Protein AF-A0A2M7Z466-F1 (afdb_monomer_lite)

Sequence (113 aa):
MFYRCSKCKKIWQYPIERCPDCFSDLERIKSEKIKVIGISKVTIPTIFHQKIPYFVLVLEDENGNKWTQKSIKEYKIGDLFKVEPCTDKNAVAIWRIKYDILEAIEKVIELLG

InterPro domains:
  IPR012340 Nucleic acid-binding, OB-fold [SSF50249] (2-78)

Secondary structure (DSSP, 8-state):
-EEEETTT--EESS--SB-TTT--BEEEE----EEEEEEEEE-S-BTTB-S-SEEEEEEEETT--EEEEEESS---TTPEE--PPP--TT-------SS-HHHHHHHHHHHH-

Foldseek 3Di:
DKWAFPPPRDIDPAPDQADPVPRGGIDDDDFDWKFFADKDFDADADPVGRDDGKMWTWIATPVRDTDIDIGRDDDDGGDIDDQDADPDPPDADDFDDDHDPVVRVVVRVRNND

Organism: NCBI:txid1974696

Radius of gyration: 16.34 Å; chains: 1; bounding box: 43×29×41 Å

Structure (mmCIF, N/CA/C/O backbone):
data_AF-A0A2M7Z466-F1
#
_entry.id   AF-A0A2M7Z466-F1
#
loop_
_atom_site.group_PDB
_atom_site.id
_atom_site.type_symbol
_atom_site.label_atom_id
_atom_site.label_alt_id
_atom_site.label_comp_id
_atom_site.label_asym_id
_atom_site.label_entity_id
_atom_site.label_seq_id
_atom_site.pdbx_PDB_ins_code
_atom_site.Cartn_x
_atom_site.Cartn_y
_atom_site.Cartn_z
_atom_site.occupancy
_atom_site.B_iso_or_equiv
_atom_site.auth_seq_id
_atom_site.auth_comp_id
_atom_site.auth_asym_id
_atom_site.auth_atom_id
_atom_site.pdbx_PDB_model_num
ATOM 1 N N . MET A 1 1 ? 0.354 5.621 4.765 1.00 85.50 1 MET A N 1
ATOM 2 C CA . MET A 1 1 ? -0.137 5.443 6.152 1.00 85.50 1 MET A CA 1
ATOM 3 C C . MET A 1 1 ? -1.659 5.591 6.193 1.00 85.50 1 MET A C 1
ATOM 5 O O . MET A 1 1 ? -2.181 6.319 5.356 1.00 85.50 1 MET A O 1
ATOM 9 N N . PHE A 1 2 ? -2.367 4.942 7.124 1.00 90.88 2 PHE A N 1
ATOM 10 C CA . PHE A 1 2 ? -3.809 5.146 7.354 1.00 90.88 2 PHE A CA 1
ATOM 11 C C . PHE A 1 2 ? -4.077 5.550 8.808 1.00 90.88 2 PHE A C 1
ATOM 13 O O . PHE A 1 2 ? -3.292 5.236 9.702 1.00 90.88 2 PHE A O 1
ATOM 20 N N . TYR A 1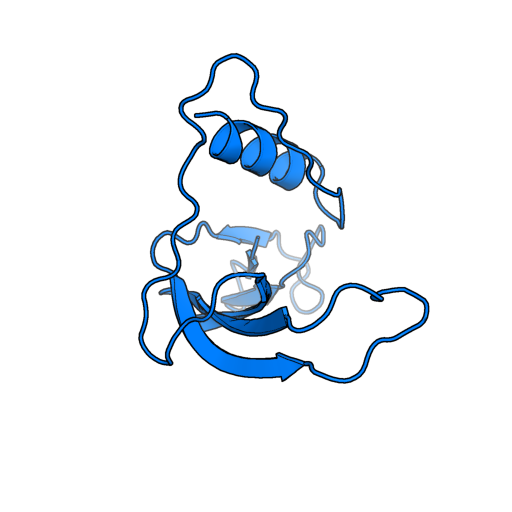 3 ? -5.188 6.247 9.041 1.00 91.62 3 TYR A N 1
ATOM 21 C CA . TYR A 1 3 ? -5.553 6.815 10.337 1.00 91.62 3 TYR A CA 1
ATOM 22 C C . TYR A 1 3 ? -7.009 6.492 10.665 1.00 91.62 3 TYR A C 1
ATOM 24 O O . TYR A 1 3 ? -7.892 6.711 9.836 1.00 91.62 3 TYR A O 1
ATOM 32 N N . ARG A 1 4 ? -7.285 5.988 11.869 1.00 92.62 4 ARG A N 1
ATOM 33 C CA . ARG A 1 4 ? -8.629 5.600 12.309 1.00 92.62 4 ARG A CA 1
ATOM 34 C C . ARG A 1 4 ? -9.172 6.565 13.341 1.00 92.62 4 ARG A C 1
ATOM 36 O O . ARG A 1 4 ? -8.503 6.890 14.314 1.00 92.62 4 ARG A O 1
ATOM 43 N N . CYS A 1 5 ? -10.428 6.954 13.177 1.00 93.69 5 CYS A N 1
ATOM 44 C CA . CYS A 1 5 ? -11.145 7.677 14.216 1.00 93.69 5 CYS A CA 1
ATOM 45 C C . CYS A 1 5 ? -11.516 6.735 15.367 1.00 93.69 5 CYS A C 1
ATOM 47 O O . CYS A 1 5 ? -12.183 5.719 15.152 1.00 93.69 5 CYS A O 1
ATOM 49 N N . SER A 1 6 ? -11.150 7.093 16.598 1.00 91.12 6 SER A N 1
ATOM 50 C CA . SER A 1 6 ? -11.477 6.310 17.795 1.00 91.12 6 SER A CA 1
ATOM 51 C C . SER A 1 6 ? -12.991 6.193 18.028 1.00 91.12 6 SER A C 1
ATOM 53 O O . SER A 1 6 ? -13.458 5.133 18.459 1.00 91.12 6 SER A O 1
ATOM 55 N N . LYS A 1 7 ? -13.763 7.228 17.655 1.00 93.81 7 LYS A N 1
ATOM 56 C CA . LYS A 1 7 ? -15.209 7.353 17.902 1.00 93.81 7 LYS A CA 1
ATOM 57 C C . LYS A 1 7 ? -16.091 6.729 16.811 1.00 93.81 7 LYS A C 1
ATOM 59 O O . LYS A 1 7 ? -16.891 5.853 17.111 1.00 93.81 7 LYS A O 1
ATOM 64 N N . CYS A 1 8 ? -15.947 7.145 15.548 1.00 93.88 8 CYS A N 1
ATOM 65 C CA . CYS A 1 8 ? -16.782 6.649 14.437 1.00 93.88 8 CYS A CA 1
ATOM 66 C C . CYS A 1 8 ? -16.139 5.529 13.610 1.00 93.88 8 CYS A C 1
ATOM 68 O O . CYS A 1 8 ? -16.751 5.049 12.659 1.00 93.88 8 CYS A O 1
ATOM 70 N N . LYS A 1 9 ? -14.899 5.135 13.929 1.00 91.94 9 LYS A N 1
ATOM 71 C CA . LYS A 1 9 ? -14.134 4.072 13.252 1.00 91.94 9 LYS A CA 1
ATOM 72 C C . LYS A 1 9 ? -13.866 4.282 11.756 1.00 91.94 9 LYS A C 1
ATOM 74 O O . LYS A 1 9 ? -13.260 3.396 11.152 1.00 91.94 9 LYS A O 1
ATOM 79 N N . LYS A 1 10 ? -14.236 5.437 11.183 1.00 92.44 10 LYS A N 1
ATOM 80 C CA . LYS A 1 10 ? -13.870 5.842 9.817 1.00 92.44 10 LYS A CA 1
ATOM 81 C C . LYS A 1 10 ? -12.352 5.925 9.661 1.00 92.44 10 LYS A C 1
ATOM 83 O O . LYS A 1 10 ? -11.643 6.229 10.625 1.00 92.44 10 LYS A O 1
ATOM 88 N N . ILE A 1 11 ? -11.888 5.668 8.441 1.00 92.81 11 ILE A N 1
ATOM 89 C CA . ILE A 1 11 ? -10.472 5.603 8.090 1.00 92.81 11 ILE A CA 1
ATOM 90 C C . ILE A 1 11 ? -10.128 6.726 7.114 1.00 92.81 11 ILE A C 1
ATOM 92 O O . ILE A 1 11 ? -10.877 7.006 6.181 1.00 92.81 11 ILE A O 1
ATOM 96 N N . TRP A 1 12 ? -8.972 7.338 7.331 1.00 91.94 12 TRP A N 1
ATOM 97 C CA . TRP A 1 12 ? -8.419 8.418 6.530 1.00 91.94 12 TRP A CA 1
ATOM 98 C C . TRP A 1 12 ? -7.044 8.012 6.012 1.00 91.94 12 TRP A C 1
ATOM 100 O O . TRP A 1 12 ? -6.250 7.417 6.734 1.00 91.94 12 TRP A O 1
ATOM 110 N N . GLN A 1 13 ? -6.751 8.329 4.754 1.00 87.88 13 GLN A N 1
ATOM 111 C CA . GLN A 1 13 ? -5.457 8.023 4.127 1.00 87.88 13 GLN A CA 1
ATOM 112 C C . GLN A 1 13 ? -4.393 9.103 4.392 1.00 87.88 13 GLN A C 1
ATOM 114 O O . GLN A 1 13 ? -3.215 8.919 4.098 1.00 87.88 13 GLN A O 1
ATOM 119 N N . TYR A 1 14 ? -4.805 10.244 4.941 1.00 85.44 14 TYR A N 1
ATOM 120 C CA . TYR A 1 14 ? -3.954 11.410 5.144 1.00 85.44 14 TYR A CA 1
ATOM 121 C C . TYR A 1 14 ? -3.882 11.762 6.634 1.00 85.44 14 TYR A C 1
ATOM 123 O O . TYR A 1 14 ? -4.879 11.563 7.336 1.00 85.44 14 TYR A O 1
ATOM 131 N N . PRO A 1 15 ? -2.742 12.301 7.108 1.00 85.12 15 PRO A N 1
ATOM 132 C CA . PRO A 1 15 ? -2.568 12.785 8.475 1.00 85.12 15 PRO A CA 1
ATOM 133 C C . PRO A 1 15 ? -3.370 14.073 8.691 1.00 85.12 15 PRO A C 1
ATOM 135 O O . PRO A 1 15 ? -2.826 15.174 8.683 1.00 85.12 15 PRO A O 1
ATOM 138 N N . ILE A 1 16 ? -4.683 13.955 8.841 1.00 89.25 16 ILE A N 1
ATOM 139 C CA . ILE A 1 16 ? -5.510 15.072 9.297 1.00 89.25 16 ILE A CA 1
ATOM 140 C C . ILE A 1 16 ? -5.501 15.087 10.828 1.00 89.25 16 ILE A C 1
ATOM 142 O O . ILE A 1 16 ? -5.521 14.032 11.457 1.00 89.25 16 ILE A O 1
ATOM 146 N N . GLU A 1 17 ? -5.447 16.270 11.436 1.00 86.44 17 GLU A N 1
ATOM 147 C CA . GLU A 1 17 ? -5.292 16.390 12.895 1.00 86.44 17 GLU A CA 1
ATOM 148 C C . GLU A 1 17 ? -6.471 15.778 13.662 1.00 86.44 17 GLU A C 1
ATOM 150 O O . GLU A 1 17 ? -6.289 15.146 14.700 1.00 86.44 17 GLU A O 1
ATOM 155 N N . ARG A 1 18 ? -7.693 15.948 13.141 1.00 91.88 18 ARG A N 1
ATOM 156 C CA . ARG A 1 18 ? -8.934 15.484 13.769 1.00 91.88 18 ARG A CA 1
ATOM 157 C C . ARG A 1 18 ? -9.884 14.888 12.747 1.00 91.88 18 ARG A C 1
ATOM 159 O O . ARG A 1 18 ? -9.898 15.283 11.583 1.00 91.88 18 ARG A O 1
ATOM 166 N N . CYS A 1 19 ? -10.729 13.966 13.202 1.00 92.94 19 CYS A N 1
ATOM 167 C CA . CYS A 1 19 ? -11.809 13.424 12.388 1.00 92.94 19 CYS A CA 1
ATOM 168 C C . CYS A 1 19 ? -12.792 14.545 11.989 1.00 92.94 19 CYS A C 1
ATOM 170 O O . CYS A 1 19 ? -13.393 15.135 12.885 1.00 92.94 19 CYS A O 1
ATOM 172 N N . PRO A 1 20 ? -13.045 14.789 10.691 1.00 93.75 20 PRO A N 1
ATOM 173 C CA . PRO A 1 20 ? -13.970 15.830 10.237 1.00 93.75 20 PRO A CA 1
ATOM 174 C C . PRO A 1 20 ? -15.407 15.659 10.743 1.00 93.75 20 PRO A C 1
ATOM 176 O O . PRO A 1 20 ? -16.120 16.640 10.910 1.00 93.75 20 PRO A O 1
ATOM 179 N N . ASP A 1 21 ? -15.832 14.421 11.013 1.00 93.81 21 ASP A N 1
ATOM 180 C CA . ASP A 1 21 ? -17.197 14.138 11.472 1.00 93.81 21 ASP A CA 1
ATOM 181 C C . ASP A 1 21 ? -17.352 14.192 12.996 1.00 93.81 21 ASP A C 1
ATOM 183 O O . ASP A 1 21 ? -18.426 14.485 13.510 1.00 93.81 21 ASP A O 1
ATOM 187 N N . CYS A 1 22 ? -16.310 13.815 13.740 1.00 93.69 22 CYS A N 1
ATOM 188 C CA . CYS A 1 22 ? -16.387 13.613 15.192 1.00 93.69 22 CYS A CA 1
ATOM 189 C C . CYS A 1 22 ? -15.564 14.615 15.996 1.00 93.69 22 CYS A C 1
ATOM 191 O O . CYS A 1 22 ? -15.715 14.657 17.216 1.00 93.69 22 CYS A O 1
ATOM 193 N N . PHE A 1 23 ? -14.663 15.349 15.337 1.00 93.62 23 PHE A N 1
ATOM 194 C CA . PHE A 1 23 ? -13.646 16.216 15.937 1.00 93.62 23 PHE A CA 1
ATOM 195 C C . PHE A 1 23 ? -12.767 15.537 17.001 1.00 93.62 23 PHE A C 1
ATOM 197 O O . PHE A 1 23 ? -12.090 16.212 17.771 1.00 93.62 23 PHE A O 1
ATOM 204 N N . SER A 1 24 ? -12.753 14.203 17.035 1.00 93.12 24 SER A N 1
ATOM 205 C CA . SER A 1 24 ? -11.875 13.408 17.888 1.00 93.12 24 SER A CA 1
ATOM 206 C C . SER A 1 24 ? -10.538 13.144 17.205 1.00 93.12 24 SER A C 1
ATOM 208 O O . SER A 1 24 ? -10.444 13.182 15.972 1.00 93.12 24 SER A O 1
ATOM 210 N N . ASP A 1 25 ? -9.541 12.803 18.012 1.00 92.31 25 ASP A N 1
ATOM 211 C CA . ASP A 1 25 ? -8.205 12.457 17.536 1.00 92.31 25 ASP A CA 1
ATOM 212 C C . ASP A 1 25 ? -8.214 11.197 16.655 1.00 92.31 25 ASP A C 1
ATOM 214 O O . ASP A 1 25 ? -9.112 10.343 16.736 1.00 92.31 25 ASP A O 1
ATOM 218 N N . LEU A 1 26 ? -7.212 11.113 15.777 1.00 92.31 26 LEU A N 1
ATOM 219 C CA . LEU A 1 26 ? -7.002 9.984 14.881 1.00 92.31 26 LEU A CA 1
ATOM 220 C C . LEU A 1 26 ? -5.800 9.144 15.312 1.00 92.31 26 LEU A C 1
ATOM 222 O O . LEU A 1 26 ? -4.713 9.655 15.571 1.00 92.31 26 LEU A O 1
ATOM 226 N N . GLU A 1 27 ? -5.986 7.830 15.308 1.00 91.50 27 GLU A N 1
ATOM 227 C CA . GLU A 1 27 ? -4.956 6.854 15.647 1.00 91.50 27 GLU A CA 1
ATOM 228 C C . GLU A 1 27 ? -4.287 6.319 14.380 1.00 91.50 27 GLU A C 1
ATOM 230 O O . GLU A 1 27 ? -4.960 5.975 13.406 1.00 91.50 27 GLU A O 1
ATOM 235 N N . ARG A 1 28 ? -2.956 6.220 14.387 1.00 89.75 28 ARG A N 1
ATOM 236 C CA . ARG A 1 28 ? -2.177 5.644 13.283 1.00 89.75 28 ARG A CA 1
ATOM 237 C C . ARG A 1 28 ? -2.397 4.135 13.197 1.00 89.75 28 ARG A C 1
ATOM 239 O O . ARG A 1 28 ? -2.254 3.434 14.193 1.00 89.75 28 ARG A O 1
ATOM 246 N N . ILE A 1 29 ? -2.663 3.636 11.993 1.00 89.88 29 ILE A N 1
ATOM 247 C CA . ILE A 1 29 ? -2.754 2.204 11.703 1.00 89.88 29 ILE A CA 1
ATOM 248 C C . ILE A 1 29 ? -1.513 1.790 10.917 1.00 89.88 29 ILE A C 1
ATOM 250 O O . ILE A 1 29 ? -1.236 2.349 9.853 1.00 89.88 29 ILE A O 1
ATOM 254 N N . LYS A 1 30 ? -0.783 0.799 11.436 1.00 84.25 30 LYS A N 1
ATOM 255 C CA . LYS A 1 30 ? 0.272 0.110 10.691 1.00 84.25 30 LYS A CA 1
ATOM 256 C C . LYS A 1 30 ? -0.325 -1.062 9.918 1.00 84.25 30 LYS A C 1
ATOM 258 O O . LYS A 1 30 ? -1.234 -1.725 10.409 1.00 84.25 30 LYS A O 1
ATOM 263 N N . SER A 1 31 ? 0.214 -1.281 8.727 1.00 85.62 31 SER A N 1
ATOM 264 C CA . SER A 1 31 ? -0.154 -2.377 7.833 1.00 85.62 31 SER A CA 1
ATOM 265 C C . SER A 1 31 ? 1.042 -3.314 7.700 1.00 85.62 31 SER A C 1
ATOM 267 O O . SER A 1 31 ? 2.145 -2.849 7.412 1.00 85.62 31 SER A O 1
ATOM 269 N N . GLU A 1 32 ? 0.833 -4.613 7.878 1.00 84.31 32 GLU A N 1
ATOM 270 C CA . GLU A 1 32 ? 1.893 -5.625 7.792 1.00 84.31 32 GLU A CA 1
ATOM 271 C C . GLU A 1 32 ? 1.790 -6.481 6.527 1.00 84.31 32 GLU A C 1
ATOM 273 O O . GLU A 1 32 ? 2.807 -6.887 5.959 1.00 84.31 32 GLU A O 1
ATOM 278 N N . LYS A 1 33 ? 0.570 -6.787 6.070 1.00 91.06 33 LYS A N 1
ATOM 279 C CA . LYS A 1 33 ? 0.327 -7.740 4.983 1.00 91.06 33 LYS A CA 1
ATOM 280 C C . LYS A 1 33 ? -0.407 -7.070 3.842 1.00 91.06 33 LYS A C 1
ATOM 282 O O . LYS A 1 33 ? -1.603 -6.818 3.903 1.00 91.06 33 LYS A O 1
ATOM 287 N N . ILE A 1 34 ? 0.315 -6.878 2.747 1.00 94.38 34 ILE A N 1
ATOM 288 C CA . ILE A 1 34 ? -0.185 -6.160 1.583 1.00 94.38 34 ILE A CA 1
ATOM 289 C C . ILE A 1 34 ? -0.402 -7.148 0.439 1.00 94.38 34 ILE A C 1
ATOM 291 O O . ILE A 1 34 ? 0.494 -7.921 0.096 1.00 94.38 34 ILE A O 1
ATOM 295 N N . LYS A 1 35 ? -1.589 -7.118 -0.162 1.00 96.75 35 LYS A N 1
ATOM 296 C CA . LYS A 1 35 ? -1.971 -7.938 -1.315 1.00 96.75 35 LYS A CA 1
ATOM 297 C C . LYS A 1 35 ? -2.229 -7.078 -2.537 1.00 96.75 35 LYS A C 1
ATOM 299 O O . LYS A 1 35 ? -2.756 -5.973 -2.437 1.00 96.75 35 LYS A O 1
ATOM 304 N N . VAL A 1 36 ? -1.907 -7.615 -3.706 1.00 97.12 36 VAL A N 1
ATOM 305 C CA . VAL A 1 36 ? -2.261 -7.005 -4.987 1.00 97.12 36 VAL A CA 1
ATOM 306 C C . VAL A 1 36 ? -3.685 -7.415 -5.362 1.00 97.12 36 VAL A C 1
ATOM 308 O O . VAL A 1 36 ? -3.955 -8.596 -5.570 1.00 97.12 36 VAL A O 1
ATOM 311 N N . ILE A 1 37 ? -4.594 -6.447 -5.473 1.00 97.31 37 ILE A N 1
ATOM 312 C CA . ILE A 1 37 ? -6.014 -6.680 -5.802 1.00 97.31 37 ILE A CA 1
ATOM 313 C C . ILE A 1 37 ? -6.410 -6.181 -7.195 1.00 97.31 37 ILE A C 1
ATOM 315 O O . ILE A 1 37 ? -7.485 -6.502 -7.689 1.00 97.31 37 ILE A O 1
ATOM 319 N N . GLY A 1 38 ? -5.544 -5.412 -7.853 1.00 96.69 38 GLY A N 1
ATOM 320 C CA . GLY A 1 38 ? -5.778 -4.916 -9.204 1.00 96.69 38 GLY A CA 1
ATOM 321 C C . GLY A 1 38 ? -4.480 -4.488 -9.869 1.00 96.69 38 GLY A C 1
ATOM 322 O O . GLY A 1 38 ? -3.542 -4.069 -9.192 1.00 96.69 38 GLY A O 1
ATOM 323 N N . ILE A 1 39 ? -4.409 -4.625 -11.192 1.00 97.06 39 ILE A N 1
ATOM 324 C CA . ILE A 1 39 ? -3.195 -4.350 -11.967 1.00 97.06 39 ILE A CA 1
ATOM 325 C C . ILE A 1 39 ? -3.583 -3.734 -13.302 1.00 97.06 39 ILE A C 1
ATOM 327 O O . ILE A 1 39 ? -4.483 -4.221 -13.982 1.00 97.06 39 ILE A O 1
ATOM 331 N N . SER A 1 40 ? -2.866 -2.686 -13.694 1.00 95.88 40 SER A N 1
ATOM 332 C CA . SER A 1 40 ? -2.940 -2.112 -15.032 1.00 95.88 40 SER A CA 1
ATOM 333 C C . SER A 1 40 ? -1.539 -1.926 -15.604 1.00 95.88 40 SER A C 1
ATOM 335 O O . SER A 1 40 ? -0.677 -1.317 -14.964 1.00 95.88 40 SER A O 1
ATOM 337 N N . LYS A 1 41 ? -1.302 -2.461 -16.806 1.00 96.19 41 LYS A N 1
ATOM 338 C CA . LYS A 1 41 ? -0.057 -2.269 -17.555 1.00 96.19 41 LYS A CA 1
ATOM 339 C C . LYS A 1 41 ? -0.175 -1.002 -18.392 1.00 96.19 41 LYS A C 1
ATOM 341 O O . LYS A 1 41 ? -0.988 -0.927 -19.308 1.00 96.19 41 LYS A O 1
ATOM 346 N N . VAL A 1 42 ? 0.672 -0.024 -18.103 1.00 95.19 42 VAL A N 1
ATOM 347 C CA . VAL A 1 42 ? 0.744 1.225 -18.856 1.00 95.19 42 VAL A CA 1
ATOM 348 C C . VAL A 1 42 ? 1.796 1.091 -19.948 1.00 95.19 42 VAL A C 1
ATOM 350 O O . VAL A 1 42 ? 2.975 0.865 -19.672 1.00 95.19 42 VAL A O 1
ATOM 353 N N . THR A 1 43 ? 1.352 1.233 -21.194 1.00 96.19 43 THR A N 1
ATOM 354 C CA . THR A 1 43 ? 2.180 1.122 -22.405 1.00 96.19 43 THR A CA 1
ATOM 355 C C . THR A 1 43 ? 2.285 2.428 -23.185 1.00 96.19 43 THR A C 1
ATOM 357 O O . THR A 1 43 ? 3.128 2.526 -24.068 1.00 96.19 43 THR A O 1
ATOM 360 N N . ILE A 1 44 ? 1.464 3.430 -22.863 1.00 94.94 44 ILE A N 1
ATOM 361 C CA . ILE A 1 44 ? 1.482 4.747 -23.506 1.00 94.94 44 ILE A CA 1
ATOM 362 C C . ILE A 1 44 ? 2.195 5.728 -22.563 1.00 94.94 44 ILE A C 1
ATOM 364 O O . ILE A 1 44 ? 1.782 5.858 -21.406 1.00 94.94 44 ILE A O 1
ATOM 368 N N . PRO A 1 45 ? 3.271 6.402 -23.007 1.00 93.88 45 PRO A N 1
ATOM 369 C CA . PRO A 1 45 ? 4.009 7.329 -22.163 1.00 93.88 45 PRO A CA 1
ATOM 370 C C . PRO A 1 45 ? 3.248 8.652 -22.000 1.00 93.88 45 PRO A C 1
ATOM 372 O O . PRO A 1 45 ? 2.443 9.043 -22.842 1.00 93.88 45 PRO A O 1
ATOM 375 N N . THR A 1 46 ? 3.545 9.379 -20.924 1.00 90.62 46 THR A N 1
ATOM 376 C CA . THR A 1 46 ? 3.081 10.766 -20.720 1.00 90.62 46 THR A CA 1
ATOM 377 C C . THR A 1 46 ? 4.279 11.686 -20.511 1.00 90.62 46 THR A C 1
ATOM 379 O O . THR A 1 46 ? 5.372 11.205 -20.207 1.00 90.62 46 THR A O 1
ATOM 382 N N . ILE A 1 47 ? 4.083 13.006 -20.615 1.00 93.31 47 ILE A N 1
ATOM 383 C CA . ILE A 1 47 ? 5.151 14.008 -20.416 1.00 93.31 47 ILE A CA 1
ATOM 384 C C . ILE A 1 47 ? 5.898 13.770 -19.092 1.00 93.31 47 ILE A C 1
ATOM 386 O O . ILE A 1 47 ? 7.125 13.786 -19.062 1.00 93.31 47 ILE A O 1
ATOM 390 N N . PHE A 1 48 ? 5.167 13.465 -18.017 1.00 87.50 48 PHE A N 1
ATOM 391 C CA . PHE A 1 48 ? 5.739 13.228 -16.687 1.00 87.50 48 PHE A CA 1
ATOM 392 C C . PHE A 1 48 ? 6.169 11.772 -16.435 1.00 87.50 48 PHE A C 1
ATOM 394 O O . PHE A 1 48 ? 6.815 11.487 -15.430 1.00 87.50 48 PHE A O 1
ATOM 401 N N . HIS A 1 49 ? 5.829 10.836 -17.328 1.00 87.06 49 HIS A N 1
ATOM 402 C CA . HIS A 1 49 ? 6.140 9.412 -17.178 1.00 87.06 49 HIS A CA 1
ATOM 403 C C . HIS A 1 49 ? 6.530 8.795 -18.524 1.00 87.06 49 HIS A C 1
ATOM 405 O O . HIS A 1 49 ? 5.743 8.086 -19.152 1.00 87.06 49 HIS A O 1
ATOM 411 N N . GLN A 1 50 ? 7.762 9.062 -18.955 1.00 90.25 50 GLN A N 1
ATOM 412 C CA . GLN A 1 50 ? 8.276 8.605 -20.251 1.00 90.25 50 GLN A CA 1
ATOM 413 C C . GLN A 1 50 ? 8.751 7.144 -20.245 1.00 90.25 50 GLN A C 1
ATOM 415 O O . GLN A 1 50 ? 8.688 6.471 -21.268 1.00 90.25 50 GLN A O 1
ATOM 420 N N . LYS A 1 51 ? 9.212 6.626 -19.096 1.00 91.19 51 LYS A N 1
ATOM 421 C CA . LYS A 1 51 ? 9.667 5.231 -18.977 1.00 91.19 51 LYS A CA 1
ATOM 422 C C . LYS A 1 51 ? 8.472 4.272 -18.974 1.00 91.19 51 LYS A C 1
ATOM 424 O O . LYS A 1 51 ? 7.690 4.280 -18.020 1.00 91.19 51 LYS A O 1
ATOM 429 N N . ILE A 1 52 ? 8.378 3.450 -20.017 1.00 91.50 52 ILE A N 1
ATOM 430 C CA . ILE A 1 52 ? 7.358 2.417 -20.249 1.00 91.50 52 ILE A CA 1
ATOM 431 C C . ILE A 1 52 ? 8.020 1.087 -20.671 1.00 91.50 52 ILE A C 1
ATOM 433 O O . ILE A 1 52 ? 9.130 1.117 -21.201 1.00 91.50 52 ILE A O 1
ATOM 437 N N . PRO A 1 53 ? 7.351 -0.067 -20.490 1.00 93.88 53 PRO A N 1
ATOM 438 C CA . PRO A 1 53 ? 6.101 -0.242 -19.754 1.00 93.88 53 PRO A CA 1
ATOM 439 C C . PRO A 1 53 ? 6.300 -0.115 -18.237 1.00 93.88 53 PRO A C 1
ATOM 441 O O . PRO A 1 53 ? 7.389 -0.338 -17.714 1.00 93.88 53 PRO A O 1
ATOM 444 N N . TYR A 1 54 ? 5.233 0.237 -17.524 1.00 94.00 54 TYR A N 1
ATOM 445 C CA . TYR A 1 54 ? 5.184 0.141 -16.064 1.00 94.00 54 TYR A CA 1
ATOM 446 C C . TYR A 1 54 ? 3.815 -0.345 -15.603 1.00 94.00 54 TYR A C 1
ATOM 448 O O . TYR A 1 54 ? 2.844 -0.307 -16.357 1.00 94.00 54 TYR A O 1
ATOM 456 N N . PHE A 1 55 ? 3.727 -0.772 -14.350 1.00 95.12 55 PHE A N 1
ATOM 457 C CA . PHE A 1 55 ? 2.504 -1.303 -13.767 1.00 95.12 55 PHE A CA 1
ATOM 458 C C . PHE A 1 55 ? 1.960 -0.345 -12.714 1.00 95.12 55 PHE A C 1
ATOM 460 O O . PHE A 1 55 ? 2.711 0.212 -11.909 1.00 95.12 55 PHE A O 1
ATOM 467 N N . VAL A 1 56 ? 0.648 -0.146 -12.722 1.00 95.19 56 VAL A N 1
ATOM 468 C CA . VAL A 1 56 ? -0.087 0.496 -11.632 1.00 95.19 56 VAL A CA 1
ATOM 469 C C . VAL A 1 56 ? -0.814 -0.603 -10.881 1.00 95.19 56 VAL A C 1
ATOM 471 O O . VAL A 1 56 ? -1.668 -1.286 -11.443 1.00 95.19 56 VAL A O 1
ATOM 474 N N . LEU A 1 57 ? -0.436 -0.786 -9.624 1.00 96.75 57 LEU A N 1
ATOM 475 C CA . LEU A 1 57 ? -1.006 -1.774 -8.724 1.00 96.75 57 LEU A CA 1
ATOM 476 C C . LEU A 1 57 ? -2.058 -1.100 -7.851 1.00 96.75 57 LEU A C 1
ATOM 478 O O . LEU A 1 57 ? -1.835 0.010 -7.367 1.00 96.75 57 LEU A O 1
ATOM 482 N N . VAL A 1 58 ? -3.166 -1.789 -7.613 1.00 96.94 58 VAL A N 1
ATOM 483 C CA . VAL A 1 58 ? -4.072 -1.513 -6.500 1.00 96.94 58 VAL A CA 1
ATOM 484 C C . VAL A 1 58 ? -3.718 -2.502 -5.401 1.00 96.94 58 VAL A C 1
ATOM 486 O O . VAL A 1 58 ? -3.760 -3.716 -5.615 1.00 96.94 58 VAL A O 1
ATOM 489 N N . LEU A 1 59 ? -3.328 -1.971 -4.251 1.00 95.69 59 LEU A N 1
ATOM 490 C CA . LEU A 1 59 ? -2.910 -2.727 -3.083 1.00 95.69 59 LEU A CA 1
ATOM 491 C C . LEU A 1 59 ? -3.999 -2.658 -2.014 1.00 95.69 59 LEU A C 1
ATOM 493 O O . LEU A 1 59 ? -4.665 -1.630 -1.889 1.00 95.69 59 LEU A O 1
ATOM 497 N N . GLU A 1 60 ? -4.167 -3.745 -1.268 1.00 95.94 60 GLU A N 1
ATOM 498 C CA . GLU A 1 60 ? -5.052 -3.843 -0.108 1.00 95.94 60 GLU A CA 1
ATOM 499 C C . GLU A 1 60 ? -4.282 -4.431 1.078 1.00 95.94 60 GLU A C 1
ATOM 501 O O . GLU A 1 60 ? -3.551 -5.411 0.909 1.00 95.94 60 GLU A O 1
ATOM 506 N N . ASP A 1 61 ? -4.420 -3.829 2.258 1.00 94.12 61 ASP A N 1
ATOM 507 C CA . ASP A 1 61 ? -3.861 -4.374 3.499 1.00 94.12 61 ASP A CA 1
ATOM 508 C C . ASP A 1 61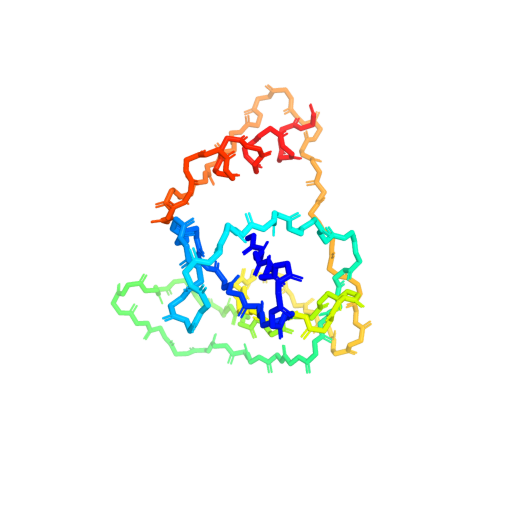 ? -4.850 -5.279 4.255 1.00 94.12 61 ASP A C 1
ATOM 510 O O . ASP A 1 61 ? -6.014 -5.432 3.883 1.00 94.12 61 ASP A O 1
ATOM 514 N N . GLU A 1 62 ? -4.403 -5.877 5.360 1.00 92.81 62 GLU A N 1
ATOM 515 C CA . GLU A 1 62 ? -5.235 -6.717 6.225 1.00 92.81 62 GLU A CA 1
ATOM 516 C C . GLU A 1 62 ? -6.421 -5.990 6.881 1.00 92.81 62 GLU A C 1
ATOM 518 O O . GLU A 1 62 ? -7.358 -6.642 7.343 1.00 92.81 62 GLU A O 1
ATOM 523 N N . ASN A 1 63 ? -6.405 -4.657 6.907 1.00 90.94 63 ASN A N 1
ATOM 524 C CA . ASN A 1 63 ? -7.473 -3.825 7.453 1.00 90.94 63 ASN A CA 1
ATOM 525 C C . ASN A 1 63 ? -8.494 -3.405 6.374 1.00 90.94 63 ASN A C 1
ATOM 527 O O . ASN A 1 63 ? -9.440 -2.678 6.682 1.00 90.94 63 ASN A O 1
ATOM 531 N N . GLY A 1 64 ? -8.319 -3.850 5.122 1.00 91.75 64 GLY A N 1
ATOM 532 C CA . GLY A 1 64 ? -9.164 -3.486 3.980 1.00 91.75 64 GLY A CA 1
ATOM 533 C C . GLY A 1 64 ? -8.857 -2.102 3.398 1.00 91.75 64 GLY A C 1
ATOM 534 O O . GLY A 1 64 ? -9.635 -1.575 2.597 1.00 91.75 64 GLY A O 1
ATOM 535 N N . ASN A 1 65 ? -7.739 -1.488 3.793 1.00 93.62 65 ASN A N 1
ATOM 536 C CA . ASN A 1 65 ? -7.318 -0.193 3.281 1.00 93.62 65 ASN A CA 1
ATOM 537 C C . ASN A 1 65 ? -6.719 -0.341 1.887 1.00 93.62 65 ASN A C 1
ATOM 539 O O . ASN A 1 65 ? -5.900 -1.227 1.656 1.00 93.62 65 ASN A O 1
ATOM 543 N N . LYS A 1 66 ? -7.077 0.565 0.969 1.00 94.19 66 LYS A N 1
ATOM 544 C CA . LYS A 1 66 ? -6.696 0.474 -0.447 1.00 94.19 66 LYS A CA 1
ATOM 545 C C . LYS A 1 66 ? -5.913 1.687 -0.914 1.00 94.19 66 LYS A C 1
ATOM 547 O O . LYS A 1 66 ? -6.255 2.821 -0.584 1.00 94.19 66 LYS A O 1
ATOM 552 N N . TRP A 1 67 ? -4.882 1.461 -1.721 1.00 93.56 67 TRP A N 1
ATOM 553 C CA . TRP A 1 67 ? -4.131 2.534 -2.375 1.00 93.56 67 TRP A CA 1
ATOM 554 C C . TRP A 1 67 ? -3.490 2.066 -3.678 1.00 93.56 67 TRP A C 1
ATOM 556 O O . TRP A 1 67 ? -3.401 0.875 -3.966 1.00 93.56 67 TRP A O 1
ATOM 566 N N . THR A 1 68 ? -3.030 3.026 -4.479 1.00 93.94 68 THR A N 1
ATOM 567 C CA . THR A 1 68 ? -2.345 2.752 -5.744 1.00 93.94 68 THR A CA 1
ATOM 568 C C . THR A 1 68 ? -0.834 2.889 -5.602 1.00 93.94 68 THR A C 1
ATOM 570 O O . THR A 1 68 ? -0.360 3.881 -5.043 1.00 93.94 68 THR A O 1
ATOM 573 N N . GLN A 1 69 ? -0.079 1.958 -6.183 1.00 92.62 69 GLN A N 1
ATOM 574 C CA . GLN A 1 69 ? 1.384 1.964 -6.193 1.00 92.62 69 GLN A CA 1
ATOM 575 C C . GLN A 1 69 ? 1.917 1.705 -7.606 1.00 92.62 69 GLN A C 1
ATOM 577 O 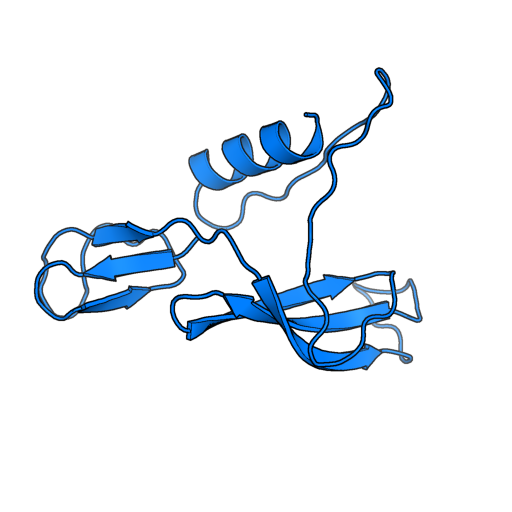O . GLN A 1 69 ? 1.493 0.770 -8.280 1.00 92.62 69 GLN A O 1
ATOM 582 N N . LYS A 1 70 ? 2.879 2.518 -8.059 1.00 91.62 70 LYS A N 1
ATOM 583 C CA . LYS A 1 70 ? 3.591 2.266 -9.319 1.00 91.62 70 LYS A CA 1
ATOM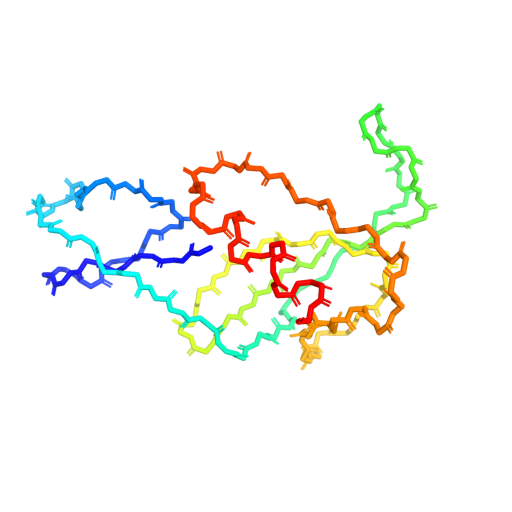 584 C C . LYS A 1 70 ? 4.692 1.232 -9.089 1.00 91.62 70 LYS A C 1
ATOM 586 O O . LYS A 1 70 ? 5.422 1.320 -8.103 1.00 91.62 70 LYS A O 1
ATOM 591 N N . SER A 1 71 ? 4.827 0.296 -10.021 1.00 91.81 71 SER A N 1
ATOM 592 C CA . SER A 1 71 ? 5.847 -0.749 -10.018 1.00 91.81 71 SER A CA 1
ATOM 593 C C . SER A 1 71 ? 6.488 -0.891 -11.398 1.00 91.81 71 SER A C 1
ATOM 595 O O . SER A 1 71 ? 5.829 -0.737 -12.426 1.00 91.81 71 SER A O 1
ATOM 597 N N . ILE A 1 72 ? 7.785 -1.190 -11.416 1.00 90.38 72 ILE A N 1
ATOM 598 C CA . ILE A 1 72 ? 8.502 -1.627 -12.624 1.00 90.38 72 ILE A CA 1
ATOM 599 C C . ILE A 1 72 ? 8.342 -3.144 -12.801 1.00 90.38 72 ILE A C 1
ATOM 601 O O . ILE A 1 72 ? 8.241 -3.634 -13.920 1.00 90.38 72 ILE A O 1
ATOM 605 N N . LYS A 1 73 ? 8.263 -3.880 -11.686 1.00 90.75 73 LYS A N 1
ATOM 606 C CA . LYS A 1 73 ? 8.021 -5.322 -11.652 1.00 90.75 73 LYS A CA 1
ATOM 607 C C . LYS A 1 73 ? 6.557 -5.631 -11.959 1.00 90.75 73 LYS A C 1
ATOM 609 O O . LYS A 1 73 ? 5.659 -4.953 -11.448 1.00 90.75 73 LYS A O 1
ATOM 614 N N . GLU A 1 74 ? 6.343 -6.670 -12.753 1.00 91.75 74 GLU A N 1
ATOM 615 C CA . GLU A 1 74 ? 5.026 -7.244 -13.001 1.00 91.75 74 GLU A CA 1
ATOM 616 C C . GLU A 1 74 ? 4.611 -8.120 -11.815 1.00 91.75 74 GLU A C 1
ATOM 618 O O . GLU A 1 74 ? 5.390 -8.948 -11.341 1.00 91.75 74 GLU A O 1
ATOM 623 N N . TYR A 1 75 ? 3.388 -7.914 -11.340 1.00 93.69 75 TYR A N 1
ATOM 624 C CA . TYR A 1 75 ? 2.752 -8.722 -10.301 1.00 93.69 75 TYR A CA 1
ATOM 625 C C . TYR A 1 75 ? 1.523 -9.421 -10.889 1.00 93.69 75 TYR A C 1
ATOM 627 O O . TYR A 1 75 ? 1.071 -9.085 -11.986 1.00 93.69 75 TYR A O 1
ATOM 635 N N . LYS A 1 76 ? 0.954 -10.366 -10.144 1.00 95.50 76 LYS A N 1
ATOM 636 C CA . LYS A 1 76 ? -0.359 -10.965 -10.393 1.00 95.50 76 LYS A CA 1
ATOM 637 C C . LYS A 1 76 ? -1.326 -10.609 -9.269 1.00 95.50 76 LYS A C 1
ATOM 639 O O . LYS A 1 76 ? -0.929 -10.312 -8.144 1.00 95.50 76 LYS A O 1
ATOM 644 N N . ILE A 1 77 ? -2.619 -10.613 -9.585 1.00 96.19 77 ILE A N 1
ATOM 645 C CA . ILE A 1 77 ? -3.661 -10.448 -8.567 1.00 96.19 77 ILE A CA 1
ATOM 646 C C . ILE A 1 77 ? -3.551 -11.618 -7.583 1.00 96.19 77 ILE A C 1
ATOM 648 O O . ILE A 1 77 ? -3.445 -12.770 -7.998 1.00 96.19 77 ILE A O 1
ATOM 652 N N . GLY A 1 78 ? -3.573 -11.306 -6.290 1.00 95.06 78 GLY A N 1
ATOM 653 C CA . GLY A 1 78 ? -3.364 -12.256 -5.200 1.00 95.06 78 GLY A CA 1
ATOM 654 C C . GLY A 1 78 ? -1.925 -12.320 -4.684 1.00 95.06 78 GLY A C 1
ATOM 655 O O . GLY A 1 78 ? -1.721 -12.845 -3.588 1.00 95.06 78 GLY A O 1
ATOM 656 N N . ASP A 1 79 ? -0.948 -11.754 -5.402 1.00 95.31 79 ASP A N 1
ATOM 657 C CA . ASP A 1 79 ? 0.440 -11.716 -4.936 1.00 95.31 79 ASP A CA 1
ATOM 658 C C . ASP A 1 79 ? 0.574 -10.895 -3.648 1.00 95.31 79 ASP A C 1
ATOM 660 O O . ASP A 1 79 ? -0.104 -9.879 -3.450 1.00 95.31 79 ASP A O 1
ATOM 664 N N . LEU A 1 80 ? 1.501 -11.316 -2.784 1.00 94.25 80 LEU A N 1
ATOM 665 C CA . LEU A 1 80 ? 1.928 -10.518 -1.640 1.00 94.25 80 LEU A CA 1
ATOM 666 C C . LEU A 1 80 ? 2.932 -9.462 -2.099 1.00 94.25 80 LEU A C 1
ATOM 668 O O . LEU A 1 80 ? 3.955 -9.776 -2.709 1.00 94.25 80 LEU A O 1
ATOM 672 N N . PHE A 1 81 ? 2.651 -8.211 -1.760 1.00 91.62 81 PHE A N 1
ATOM 673 C CA . PHE A 1 81 ? 3.561 -7.105 -1.994 1.00 91.62 81 PHE A CA 1
ATOM 674 C C . PHE A 1 81 ? 4.482 -6.954 -0.783 1.00 91.62 81 PHE A C 1
ATOM 676 O O . PHE A 1 81 ? 4.018 -6.735 0.336 1.00 91.62 81 PHE A O 1
ATOM 683 N N . LYS A 1 82 ? 5.792 -7.069 -1.009 1.00 85.50 82 LYS A N 1
ATOM 684 C CA . LYS A 1 82 ? 6.818 -6.834 0.008 1.00 85.50 82 LYS A CA 1
ATOM 685 C C . LYS A 1 82 ? 7.807 -5.800 -0.500 1.00 85.50 82 LYS A C 1
ATOM 687 O O . LYS A 1 82 ? 8.228 -5.852 -1.654 1.00 85.50 82 LYS A O 1
ATOM 692 N N . VAL A 1 83 ? 8.158 -4.874 0.380 1.00 78.75 83 VAL A N 1
ATOM 693 C CA . VAL A 1 83 ? 9.298 -3.985 0.185 1.00 78.75 83 VAL A CA 1
ATOM 694 C C . VAL A 1 83 ? 10.483 -4.687 0.829 1.00 78.75 83 VAL A C 1
ATOM 696 O O . VAL A 1 83 ? 10.460 -4.960 2.025 1.00 78.75 83 VAL A O 1
ATOM 699 N N . GLU A 1 84 ? 11.464 -5.069 0.022 1.00 79.12 84 GLU A N 1
ATOM 700 C CA . GLU A 1 84 ? 12.682 -5.709 0.516 1.00 79.12 84 GLU A CA 1
ATOM 701 C C . GLU A 1 84 ? 13.749 -4.627 0.733 1.00 79.12 84 GLU A C 1
ATOM 703 O O . GLU A 1 84 ? 13.962 -3.815 -0.177 1.00 79.12 84 GLU A O 1
ATOM 708 N N . PRO A 1 85 ? 14.398 -4.578 1.912 1.00 78.88 85 PRO A N 1
ATOM 709 C CA . PRO A 1 85 ? 15.477 -3.633 2.164 1.00 78.88 85 PRO A CA 1
ATOM 710 C C . PRO A 1 85 ? 16.674 -3.956 1.268 1.00 78.88 85 PRO A C 1
ATOM 712 O O . PRO A 1 85 ? 16.958 -5.120 0.966 1.00 78.88 85 PRO A O 1
ATOM 715 N N . CYS A 1 86 ? 17.389 -2.922 0.831 1.00 78.00 86 CYS A N 1
ATOM 716 C CA . CYS A 1 86 ? 18.591 -3.123 0.035 1.00 78.00 86 CYS A CA 1
ATOM 717 C C . CYS A 1 86 ? 19.759 -3.551 0.934 1.00 78.00 86 CYS A C 1
ATOM 719 O O . CYS A 1 86 ? 20.050 -2.903 1.929 1.00 78.00 86 CYS A O 1
ATOM 721 N N . THR A 1 87 ? 20.464 -4.623 0.570 1.00 77.88 87 THR A N 1
ATOM 722 C CA . THR A 1 87 ? 21.611 -5.140 1.341 1.00 77.88 87 THR A CA 1
ATOM 723 C C . THR A 1 87 ? 22.943 -4.462 0.999 1.00 77.88 87 THR A C 1
ATOM 725 O O . THR A 1 87 ? 23.967 -4.784 1.603 1.00 77.88 87 THR A O 1
ATOM 728 N N . ASP A 1 88 ? 22.971 -3.571 0.003 1.00 85.38 88 ASP A N 1
ATOM 729 C CA . ASP A 1 88 ? 24.184 -2.863 -0.415 1.00 85.38 88 ASP A CA 1
ATOM 730 C C . ASP A 1 88 ? 24.434 -1.636 0.475 1.00 85.38 88 ASP A C 1
ATOM 732 O O . ASP A 1 88 ? 23.581 -0.762 0.612 1.00 85.38 88 ASP A O 1
ATOM 736 N N . LYS A 1 89 ? 25.641 -1.536 1.040 1.00 80.88 89 LYS A N 1
ATOM 737 C CA . LYS A 1 89 ? 26.061 -0.408 1.887 1.00 80.88 89 LYS A CA 1
ATOM 738 C C . LYS A 1 89 ? 26.120 0.926 1.138 1.00 80.88 89 LYS A C 1
ATOM 740 O O . LYS A 1 89 ? 26.079 1.970 1.779 1.00 80.88 89 LYS A O 1
ATOM 745 N N . ASN A 1 90 ? 26.226 0.895 -0.190 1.00 86.81 90 ASN A N 1
ATOM 746 C CA . ASN A 1 90 ? 26.225 2.087 -1.040 1.00 86.81 90 ASN A CA 1
ATOM 747 C C . ASN A 1 90 ? 24.835 2.406 -1.615 1.00 86.81 90 ASN A C 1
ATOM 749 O O . ASN A 1 90 ? 24.713 3.268 -2.489 1.00 86.81 90 ASN A O 1
ATOM 753 N N . ALA A 1 91 ? 23.787 1.707 -1.168 1.00 86.19 91 ALA A N 1
ATOM 754 C CA . ALA A 1 91 ? 22.432 1.953 -1.630 1.00 86.19 91 ALA A CA 1
ATOM 755 C C . ALA A 1 91 ? 21.952 3.358 -1.241 1.00 86.19 91 ALA A C 1
ATOM 757 O O . ALA A 1 91 ? 22.211 3.857 -0.147 1.00 86.19 91 ALA A O 1
ATOM 758 N N . VAL A 1 92 ? 21.192 3.980 -2.142 1.00 87.12 92 VAL A N 1
ATOM 759 C CA . VAL A 1 92 ? 20.527 5.260 -1.888 1.00 87.12 92 VAL A CA 1
ATOM 760 C C . VAL A 1 92 ? 19.023 5.036 -1.923 1.00 87.12 92 VAL A C 1
ATOM 762 O O . VAL A 1 92 ? 18.461 4.686 -2.962 1.00 87.12 92 VAL A O 1
ATOM 765 N N . ALA A 1 93 ? 18.363 5.270 -0.792 1.00 86.31 93 ALA A N 1
ATOM 766 C CA . ALA A 1 93 ? 16.911 5.312 -0.715 1.00 86.31 93 ALA A CA 1
ATOM 767 C C . ALA A 1 93 ? 16.424 6.747 -0.951 1.00 86.31 93 ALA A C 1
ATOM 769 O O . ALA A 1 93 ? 16.861 7.687 -0.289 1.00 86.31 93 ALA A O 1
ATOM 770 N N . ILE A 1 94 ? 15.498 6.917 -1.895 1.00 86.50 94 ILE A N 1
ATOM 771 C CA . ILE A 1 94 ? 14.839 8.199 -2.158 1.00 86.50 94 ILE A CA 1
ATOM 772 C C . ILE A 1 94 ? 13.348 8.005 -1.924 1.00 86.50 94 ILE A C 1
ATOM 774 O O . ILE A 1 94 ? 12.710 7.189 -2.589 1.00 86.50 94 ILE A O 1
ATOM 778 N N . TRP A 1 95 ? 12.784 8.790 -1.010 1.00 88.12 95 TRP A N 1
ATOM 779 C CA . TRP A 1 95 ? 11.351 8.802 -0.748 1.00 88.12 95 TRP A CA 1
ATOM 780 C C . TRP A 1 95 ? 10.793 10.215 -0.848 1.00 88.12 95 TRP A C 1
ATOM 782 O O . TRP A 1 95 ? 11.414 11.185 -0.414 1.00 88.12 95 TRP A O 1
ATOM 792 N N . ARG A 1 96 ? 9.601 10.345 -1.433 1.00 86.44 96 ARG A N 1
ATOM 793 C CA . ARG A 1 96 ? 8.930 11.637 -1.571 1.00 86.44 96 ARG A CA 1
ATOM 794 C C . ARG A 1 96 ? 8.048 11.889 -0.355 1.00 86.44 96 ARG A C 1
ATOM 796 O O . ARG A 1 96 ? 7.139 11.107 -0.089 1.00 86.44 96 ARG A O 1
ATOM 803 N N . ILE A 1 97 ? 8.238 13.031 0.301 1.00 87.38 97 ILE A N 1
ATOM 804 C CA . ILE A 1 97 ? 7.293 13.525 1.307 1.00 87.38 97 ILE A CA 1
ATOM 805 C C . ILE A 1 97 ? 5.998 13.906 0.582 1.00 87.38 97 ILE A C 1
ATOM 807 O O . ILE A 1 97 ? 6.002 14.769 -0.299 1.00 87.38 97 ILE A O 1
ATOM 811 N N . LYS A 1 98 ? 4.896 13.229 0.915 1.00 79.75 98 LYS A N 1
ATOM 812 C CA . LYS A 1 98 ? 3.560 13.607 0.438 1.00 79.75 98 LYS A CA 1
ATOM 813 C C . LYS A 1 98 ? 2.823 14.455 1.471 1.00 79.75 98 LYS A C 1
ATOM 815 O O . LYS A 1 98 ? 2.536 15.610 1.190 1.00 79.75 98 LYS A O 1
ATOM 820 N N . TYR A 1 99 ? 2.526 13.869 2.634 1.00 83.44 99 TYR A N 1
ATOM 821 C CA . TYR A 1 99 ? 1.676 14.491 3.658 1.00 83.44 99 TYR A CA 1
ATOM 822 C C . TYR A 1 99 ? 2.213 14.339 5.087 1.00 83.44 99 TYR A C 1
ATOM 824 O O . TYR A 1 99 ? 2.006 15.235 5.894 1.00 83.44 99 TYR A O 1
ATOM 832 N N . ASP A 1 100 ? 2.900 13.236 5.409 1.00 84.00 100 ASP A N 1
ATOM 833 C CA . ASP A 1 100 ? 3.448 12.970 6.746 1.00 84.00 100 ASP A CA 1
ATOM 834 C C . ASP A 1 100 ? 4.978 12.854 6.663 1.00 84.00 100 ASP A C 1
ATOM 836 O O . ASP A 1 100 ? 5.511 11.980 5.975 1.00 84.00 100 ASP A O 1
ATOM 840 N N . ILE A 1 101 ? 5.690 13.756 7.343 1.00 87.56 101 ILE A N 1
ATOM 841 C CA . ILE A 1 101 ? 7.160 13.754 7.377 1.00 87.56 101 ILE A CA 1
ATOM 842 C C . ILE A 1 101 ? 7.678 12.527 8.132 1.00 87.56 101 ILE A C 1
ATOM 844 O O . ILE A 1 101 ? 8.668 11.930 7.715 1.00 87.56 101 ILE A O 1
ATOM 848 N N . LEU A 1 102 ? 7.002 12.119 9.210 1.00 86.81 102 LEU A N 1
ATOM 849 C CA . LEU A 1 102 ? 7.411 10.956 9.994 1.00 86.81 102 LEU A CA 1
ATOM 850 C C . LEU A 1 102 ? 7.235 9.672 9.186 1.00 86.81 102 LEU A C 1
ATOM 852 O O . LEU A 1 102 ? 8.135 8.840 9.194 1.00 86.81 102 LEU A O 1
ATOM 856 N N . GLU A 1 103 ? 6.144 9.544 8.422 1.00 86.94 103 GLU A N 1
ATOM 857 C CA . GLU A 1 103 ? 5.987 8.415 7.490 1.00 86.94 103 GLU A CA 1
ATOM 858 C C . GLU A 1 103 ? 7.134 8.378 6.474 1.00 86.94 103 GLU A C 1
ATOM 860 O O . GLU A 1 103 ? 7.686 7.316 6.195 1.00 86.94 103 GLU A O 1
ATOM 865 N N . ALA A 1 104 ? 7.513 9.532 5.920 1.00 88.19 104 ALA A N 1
ATOM 866 C CA . ALA A 1 104 ? 8.598 9.583 4.952 1.00 88.19 104 ALA A CA 1
ATOM 867 C C . ALA A 1 104 ? 9.931 9.127 5.563 1.00 88.19 104 ALA A C 1
ATOM 869 O O . ALA A 1 104 ? 10.655 8.370 4.921 1.00 88.19 104 ALA A O 1
ATOM 870 N N . ILE A 1 105 ? 10.232 9.537 6.799 1.00 89.88 105 ILE A N 1
ATOM 871 C CA . ILE A 1 105 ? 11.431 9.096 7.525 1.00 89.88 105 ILE A CA 1
ATOM 872 C C . ILE A 1 105 ? 11.379 7.585 7.785 1.00 89.88 105 ILE A C 1
ATOM 874 O O . ILE A 1 105 ? 12.336 6.886 7.459 1.00 89.88 105 ILE A O 1
ATOM 878 N N . GLU A 1 106 ? 10.260 7.071 8.306 1.00 88.44 106 GLU A N 1
ATOM 879 C CA . GLU A 1 106 ? 10.062 5.635 8.551 1.00 88.44 106 GLU A CA 1
ATOM 880 C C . GLU A 1 106 ? 10.280 4.815 7.271 1.00 88.44 106 GLU A C 1
ATOM 882 O O . GLU A 1 106 ? 10.992 3.814 7.293 1.00 88.44 106 GLU A O 1
ATOM 887 N N . LYS A 1 107 ? 9.737 5.272 6.135 1.00 87.56 107 LYS A N 1
ATOM 888 C CA . LYS A 1 107 ? 9.885 4.594 4.841 1.00 87.56 107 LYS A CA 1
ATOM 889 C C . LYS A 1 107 ? 11.311 4.609 4.309 1.00 87.56 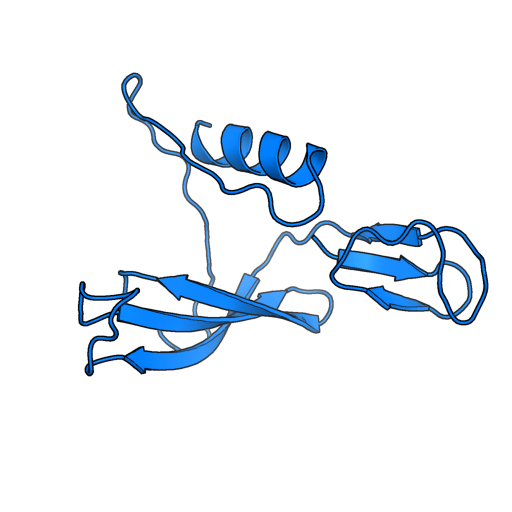107 LYS A C 1
ATOM 891 O O . LYS A 1 107 ? 11.738 3.624 3.715 1.00 87.56 107 LYS A O 1
ATOM 896 N N . VAL A 1 108 ? 12.050 5.701 4.499 1.00 88.81 1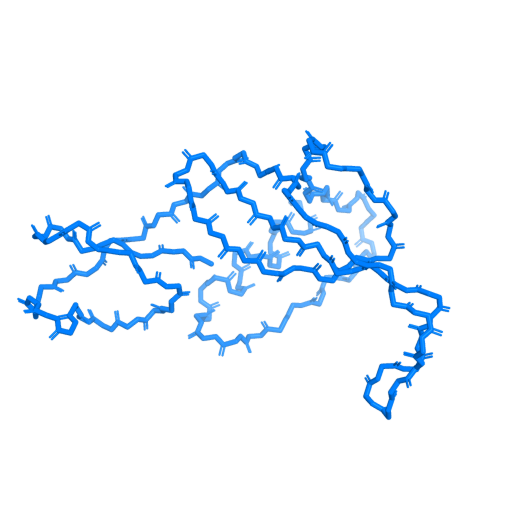08 VAL A N 1
ATOM 897 C CA . VAL A 1 108 ? 13.466 5.759 4.103 1.00 88.81 108 VAL A CA 1
ATOM 898 C C . VAL A 1 108 ? 14.289 4.762 4.914 1.00 88.81 108 VAL A C 1
ATOM 900 O O . VAL A 1 108 ? 15.105 4.054 4.332 1.00 88.81 108 VAL A O 1
ATOM 903 N N . ILE A 1 109 ? 14.044 4.674 6.224 1.00 88.06 109 ILE A N 1
ATOM 904 C CA . ILE A 1 109 ? 14.726 3.712 7.099 1.00 88.06 109 ILE A CA 1
ATOM 905 C C . ILE A 1 109 ? 14.379 2.276 6.681 1.00 88.06 109 ILE A C 1
ATOM 907 O O . ILE A 1 109 ? 15.282 1.480 6.458 1.00 88.06 109 ILE A O 1
ATOM 911 N N . GLU A 1 110 ? 13.095 1.969 6.468 1.00 86.50 110 GLU A N 1
ATOM 912 C CA . GLU A 1 110 ? 12.630 0.641 6.026 1.00 86.50 110 GLU A CA 1
ATOM 913 C C . GLU A 1 110 ? 13.288 0.180 4.711 1.00 86.50 110 GLU A C 1
ATOM 915 O O . GLU A 1 110 ? 13.534 -1.008 4.522 1.00 86.50 110 GLU A O 1
ATOM 920 N N . LEU A 1 111 ? 13.596 1.108 3.798 1.00 86.31 111 LEU A N 1
ATOM 921 C CA . LEU A 1 111 ? 14.258 0.799 2.526 1.00 86.31 111 LEU A CA 1
ATOM 922 C C . LEU A 1 111 ? 15.763 0.520 2.660 1.00 86.31 111 LEU A C 1
ATOM 924 O O . LEU A 1 111 ? 16.317 -0.201 1.826 1.00 86.31 111 LEU A O 1
ATOM 928 N N . LEU A 1 112 ? 16.421 1.112 3.659 1.00 84.31 112 LEU A N 1
ATOM 929 C CA . LEU A 1 112 ? 17.860 0.958 3.898 1.00 84.31 112 LEU A CA 1
ATOM 930 C C . LEU A 1 112 ? 18.200 -0.255 4.776 1.00 84.31 112 LEU A C 1
ATOM 932 O O . LEU A 1 112 ? 19.337 -0.719 4.713 1.00 84.31 112 LEU A O 1
ATOM 936 N N . GLY A 1 113 ? 17.224 -0.788 5.519 1.00 71.44 113 GLY A N 1
ATOM 937 C CA . GLY A 1 113 ? 17.413 -1.909 6.445 1.00 71.44 113 GLY A CA 1
ATOM 938 C C . GLY A 1 113 ? 17.669 -1.442 7.867 1.00 71.44 113 GLY A C 1
ATOM 939 O O . GLY A 1 113 ? 18.788 -0.955 8.137 1.00 71.44 113 GLY A O 1
#

pLDDT: mean 90.26, std 4.98, range [71.44, 97.31]